Protein AF-A0A8D8KEP8-F1 (afdb_monomer_lite)

Foldseek 3Di:
DDDDDDDDDDDDDDDPPPPPDPDDAADAAEDDQVQQDDDPPCCVVDPDNSCVRVVVVVVCVVVVVDVDPSSHHHDDDDDPVVVVVPDPPVVVVQCVDVVSVVVVD

Radius of gyration: 23.7 Å; chains: 1; bounding box: 44×75×43 Å

Structure (mmCIF, N/CA/C/O backbone):
data_AF-A0A8D8KEP8-F1
#
_entry.id   AF-A0A8D8KEP8-F1
#
loop_
_atom_site.group_PDB
_atom_site.id
_atom_site.type_symbol
_atom_site.label_atom_id
_atom_site.label_alt_id
_atom_site.label_comp_id
_atom_site.label_asym_id
_atom_site.label_entity_id
_atom_site.label_seq_id
_atom_site.pdbx_PDB_ins_code
_atom_site.Cartn_x
_atom_site.Cartn_y
_atom_site.Cartn_z
_atom_site.occupancy
_atom_site.B_iso_or_equiv
_atom_site.auth_seq_id
_atom_site.auth_comp_id
_atom_site.auth_asym_id
_atom_site.auth_atom_id
_atom_site.pdbx_PDB_model_num
ATOM 1 N N . MET A 1 1 ? -17.851 60.354 0.909 1.00 37.41 1 MET A N 1
ATOM 2 C CA . MET A 1 1 ? -18.397 60.358 -0.464 1.00 37.41 1 MET A CA 1
ATOM 3 C C . MET A 1 1 ? -19.009 58.995 -0.743 1.00 37.41 1 MET A C 1
ATOM 5 O O . MET A 1 1 ? -18.335 57.987 -0.596 1.00 37.41 1 MET A O 1
ATOM 9 N N . CYS A 1 2 ? -20.311 58.991 -1.022 1.00 38.12 2 CYS A N 1
ATOM 10 C CA . CYS A 1 2 ? -21.107 57.853 -1.485 1.00 38.12 2 CYS A CA 1
ATOM 11 C C . CYS A 1 2 ? -20.633 57.485 -2.915 1.00 38.12 2 CYS A C 1
ATOM 13 O O . CYS A 1 2 ? -20.239 58.383 -3.649 1.00 38.12 2 CYS A O 1
ATOM 15 N N . LEU A 1 3 ? -20.570 56.219 -3.333 1.00 40.53 3 LEU A N 1
ATOM 16 C CA . LEU A 1 3 ? -21.714 55.574 -3.979 1.00 40.53 3 LEU A CA 1
ATOM 17 C C . LEU A 1 3 ? -21.622 54.041 -3.903 1.00 40.53 3 LEU A C 1
ATOM 19 O O . LEU A 1 3 ? -20.624 53.425 -4.268 1.00 40.53 3 LEU A O 1
ATOM 23 N N . LYS A 1 4 ? -22.740 53.442 -3.494 1.00 40.44 4 LYS A N 1
ATOM 24 C CA . LYS A 1 4 ? -23.129 52.060 -3.789 1.00 40.44 4 LYS A CA 1
ATOM 25 C C . LYS A 1 4 ? -23.312 51.880 -5.299 1.00 40.44 4 LYS A C 1
ATOM 27 O O . LYS A 1 4 ? -24.015 52.679 -5.906 1.00 40.44 4 LYS A O 1
ATOM 32 N N . LEU A 1 5 ? -22.872 50.742 -5.832 1.00 44.66 5 LEU A N 1
ATOM 33 C CA . LEU A 1 5 ? -23.632 50.013 -6.849 1.00 44.66 5 LEU A CA 1
ATOM 34 C C . LEU A 1 5 ? -23.676 48.525 -6.487 1.00 44.66 5 LEU A C 1
ATOM 36 O O . LEU A 1 5 ? -22.654 47.881 -6.277 1.00 44.66 5 LEU A O 1
ATOM 40 N N . ARG A 1 6 ? -24.906 48.017 -6.372 1.00 44.78 6 ARG A N 1
ATOM 41 C CA . ARG A 1 6 ? -25.254 46.593 -6.364 1.00 44.78 6 ARG A CA 1
ATOM 42 C C . ARG A 1 6 ? -25.475 46.149 -7.808 1.00 44.78 6 ARG A C 1
ATOM 44 O O . ARG A 1 6 ? -26.097 46.890 -8.559 1.00 44.78 6 ARG A O 1
ATOM 51 N N . CYS A 1 7 ? -25.115 44.910 -8.120 1.00 34.12 7 CYS A N 1
ATOM 52 C CA . CYS A 1 7 ? -25.880 44.038 -9.019 1.00 34.12 7 CYS A CA 1
ATOM 53 C C . CYS A 1 7 ? -25.533 42.595 -8.607 1.00 34.12 7 CYS A C 1
ATOM 55 O O . CYS A 1 7 ? -24.363 42.234 -8.606 1.00 34.12 7 CYS A O 1
ATOM 57 N N . CYS A 1 8 ? -26.397 41.942 -7.830 1.00 35.59 8 CYS A N 1
ATOM 58 C CA . CYS A 1 8 ? -27.438 40.993 -8.257 1.00 35.59 8 CYS A CA 1
ATOM 59 C C . CYS A 1 8 ? -26.889 39.600 -8.607 1.00 35.59 8 CYS A C 1
ATOM 61 O O . CYS A 1 8 ? -25.981 39.424 -9.405 1.00 35.59 8 CYS A O 1
ATOM 63 N N . THR A 1 9 ? -27.479 38.623 -7.929 1.00 48.56 9 THR A N 1
ATOM 64 C CA . THR A 1 9 ? -27.143 37.205 -7.818 1.00 48.56 9 THR A CA 1
ATOM 65 C C . THR A 1 9 ? -27.652 36.355 -8.978 1.00 48.56 9 THR A C 1
ATOM 67 O O . THR A 1 9 ? -28.800 36.494 -9.385 1.00 48.56 9 THR A O 1
ATOM 70 N N . SER A 1 10 ? -26.849 35.373 -9.375 1.00 40.47 10 SER A N 1
ATOM 71 C CA . SER A 1 10 ? -27.236 34.016 -9.804 1.00 40.47 10 SER A CA 1
ATOM 72 C C . SER A 1 10 ? -25.981 33.157 -9.552 1.00 40.47 10 SER A C 1
ATOM 74 O O . SER A 1 10 ? -24.884 33.586 -9.874 1.00 40.47 10 SER A O 1
ATOM 76 N N . GLY A 1 11 ? -25.968 32.061 -8.795 1.00 36.69 11 GLY A N 1
ATOM 77 C CA . GLY A 1 11 ? -26.972 31.020 -8.652 1.00 36.69 11 GLY A CA 1
ATOM 78 C C . GLY A 1 11 ? -26.602 29.876 -9.593 1.00 36.69 11 GLY A C 1
ATOM 79 O O . GLY A 1 11 ? -27.073 29.899 -10.719 1.00 36.69 11 GLY A O 1
ATOM 80 N N . THR A 1 12 ? -25.812 28.906 -9.091 1.00 36.62 12 THR A N 1
ATOM 81 C CA . THR A 1 12 ? -25.526 27.564 -9.669 1.00 36.62 12 THR A CA 1
ATOM 82 C C . THR A 1 12 ? -24.794 27.578 -11.025 1.00 36.62 12 THR A C 1
ATOM 84 O O . THR A 1 12 ? -25.013 28.457 -11.834 1.00 36.62 12 THR A O 1
ATOM 87 N N . SER A 1 13 ? -23.861 26.702 -11.373 1.00 33.97 13 SER A N 1
ATOM 88 C CA . SER A 1 13 ? -23.543 25.343 -10.954 1.00 33.97 13 SER A CA 1
ATOM 89 C C . SER A 1 13 ? -22.095 25.056 -11.357 1.00 33.97 13 SER A C 1
ATOM 91 O O . SER A 1 13 ? -21.558 25.646 -12.291 1.00 33.97 13 SER A O 1
ATOM 93 N N . SER A 1 14 ? -21.481 24.150 -10.611 1.00 42.94 14 SER A N 1
ATOM 94 C CA . SER A 1 14 ? -20.264 23.422 -10.937 1.00 42.94 14 SER A CA 1
ATOM 95 C C . SER A 1 14 ? -20.230 23.021 -12.413 1.00 42.94 14 SER A C 1
ATOM 97 O O . SER A 1 14 ? -21.083 22.257 -12.843 1.00 42.94 14 SER A O 1
ATOM 99 N N . ASP A 1 15 ? -19.214 23.472 -13.137 1.00 30.30 15 ASP A N 1
ATOM 100 C CA . ASP A 1 15 ? -18.691 22.757 -14.296 1.00 30.30 15 ASP A CA 1
ATOM 101 C C . ASP A 1 15 ? -17.170 22.807 -14.193 1.00 30.30 15 ASP A C 1
ATOM 103 O O . ASP A 1 15 ? -16.484 23.688 -14.714 1.00 30.30 15 ASP A O 1
ATOM 107 N N . SER A 1 16 ? -16.638 21.862 -13.418 1.00 38.59 16 SER A N 1
ATOM 108 C CA . SER A 1 16 ? -15.258 21.429 -13.574 1.00 38.59 16 SER A CA 1
ATOM 109 C C . SER A 1 16 ? -15.174 20.784 -14.950 1.00 38.59 16 SER A C 1
ATOM 111 O O . SER A 1 16 ? -15.556 19.632 -15.128 1.00 38.59 16 SER A O 1
ATOM 113 N N . GLN A 1 17 ? -14.755 21.572 -15.935 1.00 34.91 17 GLN A N 1
ATOM 114 C CA . GLN A 1 17 ? -14.437 21.086 -17.267 1.00 34.91 17 GLN A CA 1
ATOM 115 C C . GLN A 1 17 ? -13.255 20.118 -17.137 1.00 34.91 17 GLN A C 1
ATOM 117 O O . GLN A 1 17 ? -12.104 20.534 -17.021 1.00 34.91 17 GLN A O 1
ATOM 122 N N . ASP A 1 18 ? -13.561 18.821 -17.088 1.00 39.69 18 ASP A N 1
ATOM 123 C CA . ASP A 1 18 ? -12.589 17.750 -17.271 1.00 39.69 18 ASP A CA 1
ATOM 124 C C . ASP A 1 18 ? -12.063 17.842 -18.708 1.00 39.69 18 ASP A C 1
ATOM 126 O O . ASP A 1 18 ? -12.689 17.393 -19.670 1.00 39.69 18 ASP A O 1
ATOM 130 N N . GLU A 1 19 ? -10.902 18.474 -18.851 1.00 48.44 19 GLU A N 1
ATOM 131 C CA . GLU A 1 19 ? -10.112 18.502 -20.073 1.00 48.44 19 GLU A CA 1
ATOM 132 C C . GLU A 1 19 ? -9.683 17.067 -20.416 1.00 48.44 19 GLU A C 1
ATOM 134 O O . GLU A 1 19 ? -8.691 16.534 -19.916 1.00 48.44 19 GLU A O 1
ATOM 139 N N . GLN A 1 20 ? -10.468 16.400 -21.262 1.00 50.41 20 GLN A N 1
ATOM 140 C CA . GLN A 1 20 ? -10.132 15.098 -21.830 1.00 50.41 20 GLN A CA 1
ATOM 141 C C . GLN A 1 20 ? -9.051 15.263 -22.899 1.00 50.41 20 GLN A C 1
ATOM 143 O O . GLN A 1 20 ? -9.289 15.176 -24.102 1.00 50.41 20 GLN A O 1
ATOM 148 N N . ALA A 1 21 ? -7.820 15.470 -22.433 1.00 50.69 21 ALA A N 1
ATOM 149 C CA . ALA A 1 21 ? -6.632 15.166 -23.208 1.00 50.69 21 ALA A CA 1
ATOM 150 C C . ALA A 1 21 ? -6.688 13.677 -23.587 1.00 50.69 21 ALA A C 1
ATOM 152 O O . ALA A 1 21 ? -6.871 12.819 -22.720 1.00 50.69 21 ALA A O 1
ATOM 153 N N . ALA A 1 22 ? -6.563 13.361 -24.877 1.00 57.06 22 ALA A N 1
ATOM 154 C CA . ALA A 1 22 ? -6.545 11.991 -25.379 1.00 57.06 22 ALA A CA 1
ATOM 155 C C . ALA A 1 22 ? -5.357 11.231 -24.762 1.00 57.06 22 ALA A C 1
ATOM 157 O O . ALA A 1 22 ? -4.223 11.287 -25.240 1.00 57.06 22 ALA A O 1
ATOM 158 N N . THR A 1 23 ? -5.614 10.567 -23.638 1.00 69.56 23 THR A N 1
ATOM 159 C CA . THR A 1 23 ? -4.609 9.823 -22.889 1.00 69.56 23 THR A CA 1
ATOM 160 C C . THR A 1 23 ? -4.403 8.476 -23.561 1.00 69.56 23 THR A C 1
ATOM 162 O O . THR A 1 23 ? -5.355 7.782 -23.920 1.00 69.56 23 THR A O 1
ATOM 165 N N . LYS A 1 24 ? -3.136 8.099 -23.763 1.00 78.25 24 LYS A N 1
ATOM 166 C CA . LYS A 1 24 ? -2.791 6.746 -24.205 1.00 78.25 24 LYS A CA 1
ATOM 167 C C . LYS A 1 24 ? -3.453 5.730 -23.262 1.00 78.25 24 LYS A C 1
ATOM 169 O O . LYS A 1 24 ? -3.492 5.984 -22.053 1.00 78.25 24 LYS A O 1
ATOM 174 N N . PRO A 1 25 ? -3.961 4.598 -23.781 1.00 85.50 25 PRO A N 1
ATOM 175 C CA . PRO A 1 25 ? -4.570 3.586 -22.935 1.00 85.50 25 PRO A CA 1
ATOM 176 C C . PRO A 1 25 ? -3.535 3.087 -21.926 1.00 85.50 25 PRO A C 1
ATOM 178 O O . PRO A 1 25 ? -2.439 2.666 -22.298 1.00 85.50 25 PRO A O 1
ATOM 181 N N . LYS A 1 26 ? -3.886 3.170 -20.643 1.00 90.00 26 LYS A N 1
ATOM 182 C CA . LYS A 1 26 ? -3.058 2.647 -19.557 1.00 90.00 26 LYS A CA 1
ATOM 183 C C . LYS A 1 26 ? -3.123 1.124 -19.543 1.00 90.00 26 LYS A C 1
ATOM 185 O O . LYS A 1 26 ? -4.125 0.525 -19.934 1.00 90.00 26 LYS A O 1
ATOM 190 N N . LEU A 1 27 ? -2.053 0.498 -19.073 1.00 91.94 27 LEU A N 1
ATOM 191 C CA . LEU A 1 27 ? -2.012 -0.939 -18.850 1.00 91.94 27 LEU A CA 1
ATOM 192 C C . LEU A 1 27 ? -2.944 -1.306 -17.690 1.00 91.94 27 LEU A C 1
ATOM 194 O O . LEU A 1 27 ? -3.037 -0.535 -16.732 1.00 91.94 27 LEU A O 1
ATOM 198 N N . PRO A 1 28 ? -3.564 -2.500 -17.704 1.00 92.94 28 PRO A N 1
ATOM 199 C CA . PRO A 1 28 ? -4.432 -2.987 -16.630 1.00 92.94 28 PRO A CA 1
ATOM 200 C C . PRO A 1 28 ? -3.615 -3.427 -15.399 1.00 92.94 28 PRO A C 1
ATOM 202 O O . PRO A 1 28 ? -3.732 -4.543 -14.902 1.00 92.94 28 PRO A O 1
ATOM 205 N N . ILE A 1 29 ? -2.733 -2.552 -14.922 1.00 92.75 29 ILE A N 1
ATOM 206 C CA . ILE A 1 29 ? -1.843 -2.755 -13.787 1.00 92.75 29 ILE A CA 1
ATOM 207 C C . ILE A 1 29 ? -2.126 -1.636 -12.794 1.00 92.75 29 ILE A C 1
ATOM 209 O O . ILE A 1 29 ? -2.061 -0.452 -13.130 1.00 92.75 29 ILE A O 1
ATOM 213 N N . VAL A 1 30 ? -2.423 -2.018 -11.556 1.00 93.25 30 VAL A N 1
ATOM 214 C CA . VAL A 1 30 ? -2.655 -1.091 -10.449 1.00 93.25 30 VAL A CA 1
ATOM 215 C C . VAL A 1 30 ? -1.427 -1.112 -9.554 1.00 93.25 30 VAL A C 1
ATOM 217 O O . VAL A 1 30 ? -1.069 -2.158 -9.013 1.00 93.25 30 VAL A O 1
ATOM 220 N N . TYR A 1 31 ? -0.760 0.029 -9.400 1.00 93.00 31 TYR A N 1
ATOM 221 C CA . TYR A 1 31 ? 0.451 0.093 -8.591 1.00 93.00 31 TYR A CA 1
ATOM 222 C C . TYR A 1 31 ? 0.654 1.454 -7.930 1.00 93.00 31 TYR A C 1
ATOM 224 O O . TYR A 1 31 ? 0.395 2.512 -8.506 1.00 93.00 31 TYR A O 1
ATOM 2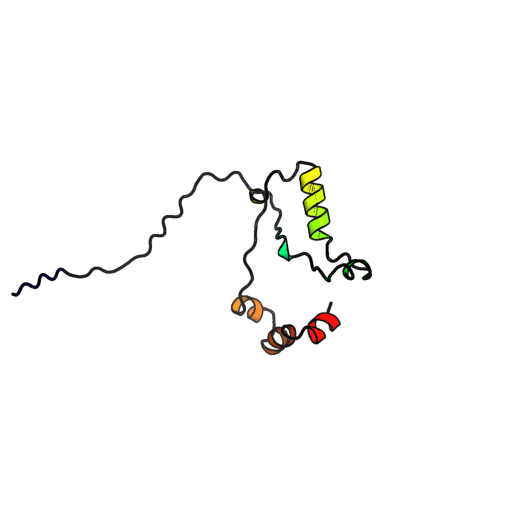32 N N . ARG A 1 32 ? 1.181 1.400 -6.706 1.00 91.38 32 ARG A N 1
ATOM 233 C CA . ARG A 1 32 ? 1.653 2.537 -5.923 1.00 91.38 32 ARG A CA 1
ATOM 234 C C . ARG A 1 32 ? 2.943 2.168 -5.210 1.00 91.38 32 ARG A C 1
ATOM 236 O O . ARG A 1 32 ? 3.115 1.037 -4.761 1.00 91.38 32 ARG A O 1
ATOM 243 N N . ARG A 1 33 ? 3.856 3.134 -5.091 1.00 89.00 33 ARG A N 1
ATOM 244 C CA . ARG A 1 33 ? 5.161 2.920 -4.439 1.00 89.00 33 ARG A CA 1
ATOM 245 C C . ARG A 1 33 ? 5.006 2.704 -2.934 1.00 89.00 33 ARG A C 1
ATOM 247 O O . ARG A 1 33 ? 5.844 2.051 -2.324 1.00 89.00 33 ARG A O 1
ATOM 254 N N . GLU A 1 34 ? 3.922 3.223 -2.369 1.00 88.94 34 GLU A N 1
ATOM 255 C CA . GLU A 1 34 ? 3.583 3.182 -0.949 1.00 88.94 34 GLU A CA 1
ATOM 256 C C . GLU A 1 34 ? 3.148 1.786 -0.474 1.00 88.94 34 GLU A C 1
ATOM 258 O O . GLU A 1 34 ? 3.080 1.547 0.725 1.00 88.94 34 GLU A O 1
ATOM 263 N N . TYR A 1 35 ? 2.898 0.843 -1.389 1.00 87.88 35 TYR A N 1
ATOM 264 C CA . TYR A 1 35 ? 2.552 -0.540 -1.039 1.00 87.88 35 TYR A CA 1
ATOM 265 C C . TYR A 1 35 ? 3.714 -1.330 -0.436 1.00 87.88 35 TYR A C 1
ATOM 267 O O . TYR A 1 35 ? 3.492 -2.330 0.241 1.00 87.88 35 TYR A O 1
ATOM 275 N N . GLY A 1 36 ? 4.955 -0.908 -0.690 1.00 84.94 36 GLY A N 1
ATOM 276 C CA . GLY A 1 36 ? 6.125 -1.543 -0.096 1.00 84.94 36 GLY A CA 1
ATOM 277 C C . GLY A 1 36 ? 6.317 -1.101 1.352 1.00 84.94 36 GLY A C 1
ATOM 278 O O . GLY A 1 36 ? 6.538 0.082 1.613 1.00 84.94 36 GLY A O 1
ATOM 279 N N . VAL A 1 37 ? 6.327 -2.049 2.289 1.00 79.38 37 VAL A N 1
ATOM 280 C CA . VAL A 1 37 ? 6.655 -1.752 3.690 1.00 79.38 37 VAL A CA 1
ATOM 281 C C . VAL A 1 37 ? 8.174 -1.675 3.841 1.00 79.38 37 VAL A C 1
ATOM 283 O O . VAL A 1 37 ? 8.911 -2.592 3.471 1.00 79.38 37 VAL A O 1
ATOM 286 N N . ARG A 1 38 ? 8.668 -0.560 4.389 1.00 76.50 38 ARG A N 1
ATOM 287 C CA . ARG A 1 38 ? 10.094 -0.341 4.661 1.00 76.50 38 ARG A CA 1
ATOM 288 C C . ARG A 1 38 ? 10.310 -0.309 6.168 1.00 76.50 38 ARG A C 1
ATOM 290 O O . ARG A 1 38 ? 9.796 0.580 6.833 1.00 76.50 38 ARG A O 1
ATOM 297 N N . PHE A 1 39 ? 11.107 -1.237 6.691 1.00 75.56 39 PHE A N 1
ATOM 298 C CA . PHE A 1 39 ? 11.455 -1.298 8.112 1.00 75.56 39 PHE A CA 1
ATOM 299 C C . PHE A 1 39 ? 12.973 -1.236 8.289 1.00 75.56 39 PHE A C 1
ATOM 301 O O . PHE A 1 39 ? 13.599 -2.182 8.756 1.00 75.56 39 PHE A O 1
ATOM 308 N N . CYS A 1 40 ? 13.592 -0.154 7.807 1.00 73.06 40 CYS A N 1
ATOM 309 C CA . CYS A 1 40 ? 15.041 0.083 7.912 1.00 73.06 40 CYS A CA 1
ATOM 310 C C . CYS A 1 40 ? 15.940 -1.119 7.527 1.00 73.06 40 CYS A C 1
ATOM 312 O O . CYS A 1 40 ? 17.064 -1.222 8.002 1.00 73.06 40 CYS A O 1
ATOM 314 N N . GLY A 1 41 ? 15.467 -2.031 6.668 1.00 70.00 41 GLY A N 1
ATOM 315 C CA . GLY A 1 41 ? 16.204 -3.225 6.244 1.00 70.00 41 GLY A CA 1
ATOM 316 C C . GLY A 1 41 ? 15.815 -4.526 6.957 1.00 70.00 41 GLY A C 1
ATOM 317 O O . GLY A 1 41 ? 16.065 -5.588 6.389 1.00 70.00 41 GLY A O 1
ATOM 318 N N . LEU A 1 42 ? 15.137 -4.488 8.113 1.00 71.25 42 LEU A N 1
ATOM 319 C CA . LEU A 1 42 ? 14.699 -5.709 8.811 1.00 71.25 42 LEU A CA 1
ATOM 320 C C . LEU A 1 42 ? 13.575 -6.435 8.067 1.00 71.25 42 LEU A C 1
ATOM 322 O O . LEU A 1 42 ? 13.357 -7.616 8.311 1.00 71.25 42 LEU A O 1
ATOM 326 N N . GLN A 1 43 ? 12.906 -5.788 7.107 1.00 73.12 43 GLN A N 1
ATOM 327 C CA . GLN A 1 43 ? 11.922 -6.476 6.269 1.00 73.12 43 GLN A CA 1
ATOM 328 C C . GLN A 1 43 ? 12.523 -7.650 5.472 1.00 73.12 43 GLN A C 1
ATOM 330 O O . GLN A 1 43 ? 11.784 -8.505 5.007 1.00 73.12 43 GLN A O 1
ATOM 335 N N . ARG A 1 44 ? 13.857 -7.707 5.323 1.00 70.00 44 ARG A N 1
ATOM 336 C CA . ARG A 1 44 ? 14.573 -8.816 4.667 1.00 70.00 44 ARG A CA 1
ATOM 337 C C . ARG A 1 44 ? 14.769 -10.041 5.567 1.00 70.00 44 ARG A C 1
ATOM 339 O O . ARG A 1 44 ? 15.187 -11.076 5.064 1.00 70.00 44 ARG A O 1
ATOM 346 N N . LEU A 1 45 ? 14.529 -9.907 6.873 1.00 76.44 45 LEU A N 1
ATOM 347 C CA . LEU A 1 45 ? 14.638 -11.001 7.841 1.00 76.44 45 LEU A CA 1
ATOM 348 C C . LEU A 1 45 ? 13.354 -11.838 7.897 1.00 76.44 45 LEU A C 1
ATOM 350 O O . LEU A 1 45 ? 13.390 -13.007 8.268 1.00 76.44 45 LEU A O 1
ATOM 354 N N . HIS A 1 46 ? 12.220 -11.243 7.528 1.00 71.62 46 HIS A N 1
ATOM 355 C CA . HIS A 1 46 ? 10.941 -11.932 7.509 1.00 71.62 46 HIS A CA 1
ATOM 356 C C . HIS A 1 46 ? 10.836 -12.840 6.263 1.00 71.62 46 HIS A C 1
ATOM 358 O O . HIS A 1 46 ? 11.260 -12.424 5.182 1.00 71.62 46 HIS A O 1
ATOM 364 N N . PRO A 1 47 ? 10.257 -14.056 6.360 1.00 77.00 47 PRO A N 1
ATOM 365 C CA . PRO A 1 47 ? 10.096 -14.967 5.217 1.00 77.00 47 PRO A CA 1
ATOM 366 C C . PRO A 1 47 ? 9.201 -14.409 4.096 1.00 77.00 47 PRO A C 1
ATOM 368 O O . PRO A 1 47 ? 9.216 -14.924 2.979 1.00 77.00 47 PRO A O 1
ATOM 371 N N . PHE A 1 48 ? 8.428 -13.354 4.373 1.00 76.44 48 PHE A N 1
ATOM 372 C CA . PHE A 1 48 ? 7.648 -12.624 3.375 1.00 76.44 48 PHE A CA 1
ATOM 373 C C . PHE A 1 48 ? 8.403 -11.390 2.861 1.00 76.44 48 PHE A C 1
ATOM 375 O O . PHE A 1 48 ? 8.757 -10.503 3.640 1.00 76.44 48 PHE A O 1
ATOM 382 N N . ASP A 1 49 ? 8.575 -11.294 1.538 1.00 78.88 49 ASP A N 1
ATOM 383 C CA . ASP A 1 49 ? 9.163 -10.120 0.884 1.00 78.88 49 ASP A CA 1
ATOM 384 C C . ASP A 1 49 ? 8.177 -8.941 0.885 1.00 78.88 49 ASP A C 1
ATOM 386 O O . ASP A 1 49 ? 7.347 -8.778 -0.015 1.00 78.88 49 ASP A O 1
ATOM 390 N N . ALA A 1 50 ? 8.312 -8.070 1.883 1.00 78.50 50 ALA A N 1
ATOM 391 C CA . ALA A 1 50 ? 7.512 -6.855 1.999 1.00 78.50 50 ALA A CA 1
ATOM 392 C C . ALA A 1 50 ? 7.765 -5.827 0.872 1.00 78.50 50 ALA A C 1
ATOM 394 O O . ALA A 1 50 ? 6.994 -4.880 0.711 1.00 78.50 50 ALA A O 1
ATOM 395 N N . ALA A 1 51 ? 8.829 -6.003 0.078 1.00 83.25 51 ALA A N 1
ATOM 396 C CA . ALA A 1 51 ? 9.169 -5.176 -1.079 1.00 83.25 51 ALA A CA 1
ATOM 397 C C . ALA A 1 51 ? 8.844 -5.853 -2.427 1.00 83.25 51 ALA A C 1
ATOM 399 O O . ALA A 1 51 ? 9.187 -5.310 -3.484 1.00 83.25 51 ALA A O 1
ATOM 400 N N . LYS A 1 52 ? 8.130 -6.989 -2.421 1.00 87.94 52 LYS A N 1
ATOM 401 C CA . LYS A 1 52 ? 7.819 -7.784 -3.621 1.00 87.94 52 LYS A CA 1
ATOM 402 C C . LYS A 1 52 ? 7.188 -6.961 -4.740 1.00 87.94 52 LYS A C 1
ATOM 404 O O . LYS A 1 52 ? 7.628 -7.041 -5.885 1.00 87.94 52 LYS A O 1
ATOM 409 N N . GLY A 1 53 ? 6.186 -6.140 -4.416 1.00 89.25 53 GLY A N 1
ATOM 410 C CA . GLY A 1 53 ? 5.498 -5.301 -5.404 1.00 89.25 53 GLY A CA 1
ATOM 411 C C . GLY A 1 53 ? 6.443 -4.326 -6.110 1.00 89.25 53 GLY A C 1
ATOM 412 O O . GLY A 1 53 ? 6.406 -4.204 -7.333 1.00 89.25 53 GLY A O 1
ATOM 413 N N . GLY A 1 54 ? 7.356 -3.700 -5.361 1.00 90.31 54 GLY A N 1
ATOM 414 C CA . GLY A 1 54 ? 8.372 -2.811 -5.925 1.00 90.31 54 GLY A CA 1
ATOM 415 C C . GLY A 1 54 ? 9.394 -3.545 -6.790 1.00 90.31 54 GLY A C 1
ATOM 416 O O . GLY A 1 54 ? 9.785 -3.038 -7.842 1.00 90.31 54 GLY A O 1
ATOM 417 N N . ASN A 1 55 ? 9.780 -4.761 -6.393 1.00 90.50 55 ASN A N 1
ATOM 418 C CA . ASN A 1 55 ? 10.663 -5.616 -7.184 1.00 90.50 55 ASN A CA 1
ATOM 419 C C . ASN A 1 55 ? 10.022 -6.008 -8.522 1.00 90.50 55 ASN A C 1
ATOM 421 O O . ASN A 1 55 ? 10.662 -5.862 -9.562 1.00 90.50 55 ASN A O 1
ATOM 425 N N . ILE A 1 56 ? 8.754 -6.432 -8.510 1.00 92.06 56 ILE A N 1
ATOM 426 C CA . ILE A 1 56 ? 7.995 -6.763 -9.725 1.00 92.06 56 ILE A CA 1
ATOM 427 C C . ILE A 1 56 ? 7.880 -5.532 -10.623 1.00 92.06 56 ILE A C 1
ATOM 429 O O . ILE A 1 56 ? 8.244 -5.599 -11.792 1.00 92.06 56 ILE A O 1
ATOM 433 N N . PHE A 1 57 ? 7.460 -4.386 -10.083 1.00 92.88 57 PHE A N 1
ATOM 434 C CA . PHE A 1 57 ? 7.331 -3.154 -10.862 1.00 92.88 57 PHE A CA 1
ATOM 435 C C . PHE A 1 57 ? 8.659 -2.733 -11.515 1.00 92.88 57 PHE A C 1
ATOM 437 O O . PHE A 1 57 ? 8.691 -2.352 -12.684 1.00 92.88 57 PHE A O 1
ATOM 444 N N . ARG A 1 58 ? 9.781 -2.871 -10.796 1.00 92.38 58 ARG A N 1
ATOM 445 C CA . ARG A 1 58 ? 11.125 -2.621 -11.339 1.00 92.38 58 ARG A CA 1
ATOM 446 C C . ARG A 1 58 ? 11.479 -3.583 -12.477 1.00 92.38 58 ARG A C 1
ATOM 448 O O . ARG A 1 58 ? 12.056 -3.144 -13.468 1.00 92.38 58 ARG A O 1
ATOM 455 N N . LEU A 1 59 ? 11.149 -4.869 -12.346 1.00 94.56 59 LEU A N 1
ATOM 456 C CA . LEU A 1 59 ? 11.379 -5.865 -13.398 1.00 94.56 59 LEU A CA 1
ATOM 457 C C . LEU A 1 59 ? 10.530 -5.584 -14.642 1.00 94.56 59 LEU A C 1
ATOM 459 O O . LEU A 1 59 ? 11.046 -5.672 -15.750 1.00 94.56 59 LEU A O 1
ATOM 463 N N . LEU A 1 60 ? 9.269 -5.176 -14.471 1.00 94.06 60 LEU A N 1
ATOM 464 C CA . LEU A 1 60 ? 8.387 -4.808 -15.584 1.00 94.06 60 LEU A CA 1
ATOM 465 C C . LEU A 1 60 ? 8.904 -3.586 -16.356 1.00 94.06 60 LEU A C 1
ATOM 467 O O . LEU A 1 60 ? 8.831 -3.559 -17.583 1.00 94.06 60 LEU A O 1
ATOM 471 N N . LYS A 1 61 ? 9.489 -2.607 -15.654 1.00 93.12 61 LYS A N 1
ATOM 472 C CA . LYS A 1 61 ? 10.190 -1.482 -16.289 1.00 93.12 61 LYS A CA 1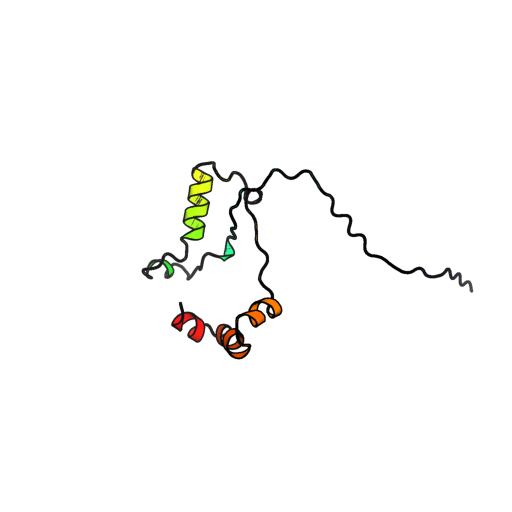
ATOM 473 C C . LYS A 1 61 ? 11.448 -1.917 -17.032 1.00 93.12 61 LYS A C 1
ATOM 475 O O . LYS A 1 61 ? 11.661 -1.506 -18.165 1.00 93.12 61 LYS A O 1
ATOM 480 N N . ALA A 1 62 ? 12.269 -2.768 -16.416 1.00 94.38 62 ALA A N 1
ATOM 481 C CA . ALA A 1 62 ? 13.477 -3.295 -17.054 1.00 94.38 62 ALA A CA 1
ATOM 482 C C . ALA A 1 62 ? 13.155 -4.135 -18.305 1.00 94.38 62 ALA A C 1
ATOM 484 O O . ALA A 1 62 ? 13.903 -4.117 -19.277 1.00 94.38 62 ALA A O 1
ATOM 485 N N . GLY A 1 63 ? 12.017 -4.832 -18.297 1.00 93.56 63 GLY A N 1
ATOM 486 C CA . GLY A 1 63 ? 11.474 -5.559 -19.442 1.00 93.56 63 GLY A CA 1
ATOM 487 C C . GLY A 1 63 ? 10.781 -4.683 -20.489 1.00 93.56 63 GLY A C 1
ATOM 488 O O . GLY A 1 63 ? 10.194 -5.237 -21.410 1.00 93.56 63 GLY A O 1
ATOM 489 N N . HIS A 1 64 ? 10.827 -3.350 -20.361 1.00 90.44 64 HIS A N 1
ATOM 490 C CA . HIS A 1 64 ? 10.187 -2.384 -21.265 1.00 90.44 64 HIS A CA 1
ATOM 491 C C . HIS A 1 64 ? 8.666 -2.559 -21.420 1.00 90.44 64 HIS A C 1
ATOM 493 O O . HIS A 1 64 ? 8.095 -2.074 -22.392 1.00 90.44 64 HIS A O 1
ATOM 499 N N . LEU A 1 65 ? 7.996 -3.222 -20.468 1.00 89.31 65 LEU A N 1
ATOM 500 C CA . LEU A 1 65 ? 6.533 -3.319 -20.466 1.00 89.31 65 LEU A CA 1
ATOM 501 C C . LEU A 1 65 ? 5.893 -2.037 -19.924 1.00 89.31 65 LEU A C 1
ATOM 503 O O . LEU A 1 65 ? 4.810 -1.664 -20.349 1.00 89.31 65 LEU A O 1
ATOM 507 N N . ILE A 1 66 ? 6.564 -1.372 -18.981 1.00 91.69 66 ILE A N 1
ATOM 508 C CA . ILE A 1 66 ? 6.145 -0.095 -18.393 1.00 91.69 66 ILE A CA 1
ATOM 509 C C . ILE A 1 66 ? 7.219 0.939 -18.734 1.00 91.69 66 ILE A C 1
ATOM 511 O O . ILE A 1 66 ? 8.368 0.780 -18.317 1.00 91.69 66 ILE A O 1
ATOM 515 N N . HIS A 1 67 ? 6.860 2.000 -19.456 1.00 87.69 67 HIS A N 1
ATOM 516 C CA . HIS A 1 67 ? 7.790 3.063 -19.842 1.00 87.69 67 HIS A CA 1
ATOM 517 C C . HIS A 1 67 ? 7.767 4.218 -18.834 1.00 87.69 67 HIS A C 1
ATOM 519 O O . HIS A 1 67 ? 8.821 4.699 -18.417 1.00 87.69 67 HIS A O 1
ATOM 525 N N . SER A 1 68 ? 6.574 4.623 -18.396 1.00 87.31 68 SER A N 1
ATOM 526 C CA . SER A 1 68 ? 6.347 5.659 -17.383 1.00 87.31 68 SER A CA 1
ATOM 527 C C . SER A 1 68 ? 5.491 5.134 -16.229 1.00 87.31 68 SER A C 1
ATOM 529 O O . SER A 1 68 ? 4.747 4.167 -16.359 1.00 87.31 68 SER A O 1
ATOM 531 N N . ASP A 1 69 ? 5.549 5.813 -15.083 1.00 85.81 69 ASP A N 1
ATOM 532 C CA . ASP A 1 69 ? 4.584 5.600 -13.998 1.00 85.81 69 ASP A CA 1
ATOM 533 C C . ASP A 1 69 ? 3.144 5.966 -14.407 1.00 85.81 69 ASP A C 1
ATOM 535 O O . ASP A 1 69 ? 2.200 5.574 -13.722 1.00 85.81 69 ASP A O 1
ATOM 539 N N . ASP A 1 70 ? 2.971 6.717 -15.496 1.00 87.62 70 ASP A N 1
ATOM 540 C CA . ASP A 1 70 ? 1.657 7.104 -16.015 1.00 87.62 70 ASP A CA 1
ATOM 541 C C . ASP A 1 70 ? 0.966 5.979 -16.789 1.00 87.62 70 ASP A C 1
ATOM 543 O O . ASP A 1 70 ? -0.258 6.014 -16.939 1.00 87.62 70 ASP A O 1
ATOM 547 N N . ASP A 1 71 ? 1.726 4.961 -17.208 1.00 89.69 71 ASP A N 1
ATOM 548 C CA . ASP A 1 71 ? 1.213 3.782 -17.912 1.00 89.69 71 ASP A CA 1
ATOM 549 C C . ASP A 1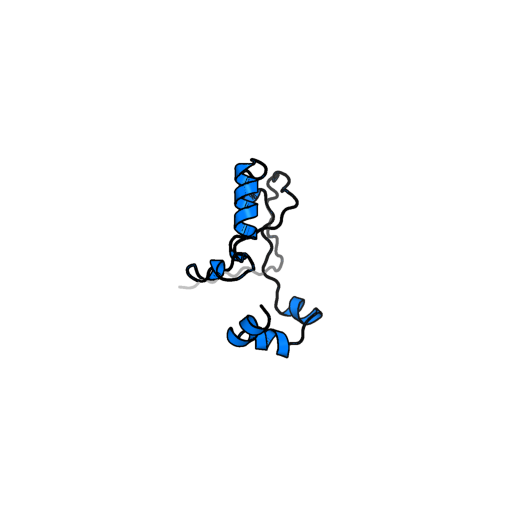 71 ? 0.415 2.860 -16.981 1.00 89.69 71 ASP A C 1
ATOM 551 O O . ASP A 1 71 ? -0.275 1.958 -17.450 1.00 89.69 71 ASP A O 1
ATOM 555 N N . VAL A 1 72 ? 0.498 3.071 -15.662 1.00 92.25 72 VAL A N 1
ATOM 556 C CA . VAL A 1 72 ? -0.217 2.285 -14.652 1.00 92.25 72 VAL A CA 1
ATOM 557 C C . VAL A 1 72 ? -1.304 3.098 -13.956 1.00 92.25 72 VAL A C 1
ATOM 559 O O . VAL A 1 72 ? -1.262 4.329 -13.847 1.0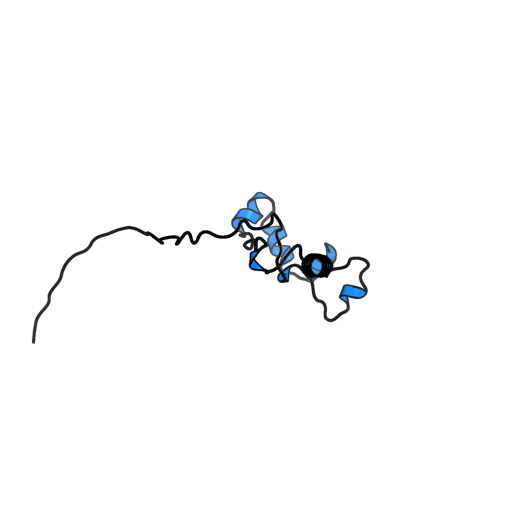0 92.25 72 VAL A O 1
ATOM 562 N N . HIS A 1 73 ? -2.305 2.394 -13.440 1.00 93.62 73 HIS A N 1
ATOM 563 C CA . HIS A 1 73 ? -3.358 3.002 -12.643 1.00 93.62 73 HIS A CA 1
ATOM 564 C C . HIS A 1 73 ? -2.874 3.220 -11.208 1.00 93.62 73 HIS A C 1
ATOM 566 O O . HIS A 1 73 ? -2.498 2.280 -1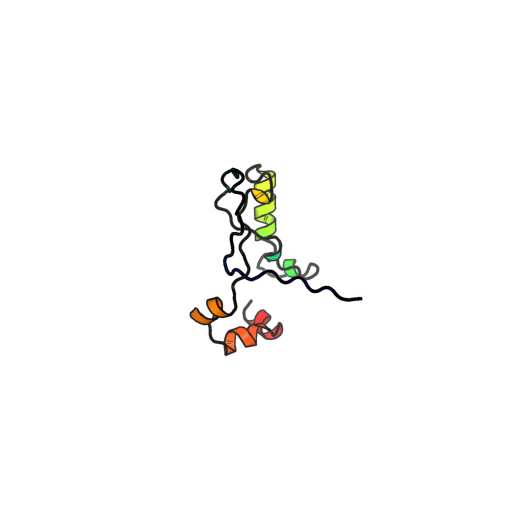0.505 1.00 93.62 73 HIS A O 1
ATOM 572 N N . ARG A 1 74 ? -2.928 4.476 -10.750 1.00 91.75 74 ARG A N 1
ATOM 573 C CA . ARG A 1 74 ? -2.704 4.844 -9.348 1.00 91.75 74 ARG A CA 1
ATOM 574 C C . ARG A 1 74 ? -4.056 4.882 -8.629 1.00 91.75 74 ARG A C 1
ATOM 576 O O . ARG A 1 74 ? -4.824 5.816 -8.859 1.00 91.75 74 ARG A O 1
ATOM 583 N N . PRO A 1 75 ? -4.371 3.903 -7.768 1.00 91.81 75 PRO A N 1
ATOM 584 C CA . PRO A 1 75 ? -5.663 3.851 -7.089 1.00 91.81 75 PRO A CA 1
ATOM 585 C C . PRO A 1 75 ? -5.768 4.961 -6.042 1.00 91.81 75 PRO A C 1
ATOM 587 O O . PRO A 1 75 ? -4.751 5.478 -5.586 1.00 91.81 75 PRO A O 1
ATOM 590 N N . LYS A 1 76 ? -6.975 5.360 -5.649 1.00 92.38 76 LYS A N 1
ATOM 591 C CA . LYS A 1 76 ? -7.169 6.268 -4.507 1.00 92.38 76 LYS A CA 1
ATOM 592 C C . LYS A 1 76 ? -7.221 5.453 -3.212 1.00 92.38 76 LYS A C 1
ATOM 594 O O . LYS A 1 76 ? -7.499 4.257 -3.252 1.00 92.38 76 LYS A O 1
ATOM 599 N N . GLU A 1 77 ? -6.891 6.083 -2.090 1.00 91.19 77 GLU A N 1
ATOM 600 C CA . GLU A 1 77 ? -7.082 5.453 -0.782 1.00 91.19 77 GLU A CA 1
ATOM 601 C C . GLU A 1 77 ? -8.581 5.265 -0.525 1.00 91.19 77 GLU A C 1
ATOM 603 O O . GLU A 1 77 ? -9.378 6.146 -0.851 1.00 91.19 7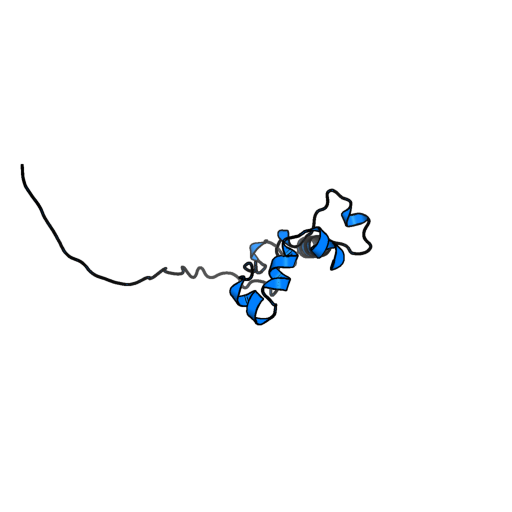7 GLU A O 1
ATOM 608 N N . ILE A 1 78 ? -8.950 4.102 0.014 1.00 93.88 78 ILE A N 1
ATOM 609 C CA . ILE A 1 78 ? -10.339 3.773 0.333 1.00 93.88 78 ILE A CA 1
ATOM 610 C C . ILE A 1 78 ? -10.827 4.623 1.507 1.00 93.88 78 ILE A C 1
ATOM 612 O O . ILE A 1 78 ? -10.102 4.850 2.479 1.00 93.88 78 ILE A O 1
ATOM 616 N N . THR A 1 79 ? -12.066 5.097 1.436 1.00 94.44 79 THR A N 1
ATOM 617 C CA . THR A 1 79 ? -12.646 5.885 2.520 1.00 94.44 79 THR A CA 1
ATOM 618 C C . THR A 1 79 ? -13.045 4.998 3.698 1.00 94.44 79 THR A C 1
ATOM 620 O O . THR A 1 79 ? -13.330 3.808 3.566 1.00 94.44 79 THR A O 1
ATOM 623 N N . THR A 1 80 ? -13.120 5.586 4.895 1.00 92.69 80 THR A N 1
ATOM 624 C CA . THR A 1 80 ? -13.618 4.857 6.073 1.00 92.69 80 THR A CA 1
ATOM 625 C C . THR A 1 80 ? -15.078 4.433 5.907 1.00 92.69 80 THR A C 1
ATOM 627 O O . THR A 1 80 ? -15.456 3.405 6.453 1.00 92.69 80 THR A O 1
ATOM 630 N N . ALA A 1 81 ? -15.891 5.196 5.167 1.00 94.56 81 ALA A N 1
ATOM 631 C CA . ALA A 1 81 ? -17.282 4.840 4.897 1.00 94.56 81 ALA A CA 1
ATOM 632 C C . ALA A 1 81 ? -17.372 3.536 4.091 1.00 94.56 81 ALA A C 1
ATOM 634 O O . ALA A 1 81 ? -18.022 2.604 4.543 1.00 94.56 81 ALA A O 1
ATOM 635 N N . GLU A 1 82 ? -16.625 3.433 2.989 1.00 95.19 82 GLU A N 1
ATOM 636 C CA . GLU A 1 82 ? -16.550 2.210 2.172 1.00 95.19 82 GLU A CA 1
ATOM 637 C C . GLU A 1 82 ? -15.969 1.028 2.964 1.00 95.19 82 GLU A C 1
ATOM 639 O O . GLU A 1 82 ? -16.418 -0.108 2.843 1.00 95.19 82 GLU A O 1
ATOM 644 N N . LEU A 1 83 ? -14.982 1.277 3.831 1.00 94.69 83 LEU A N 1
ATOM 645 C CA . LEU A 1 83 ? -14.394 0.218 4.654 1.00 94.69 83 LEU A CA 1
ATOM 646 C C . LEU A 1 83 ? -15.389 -0.346 5.689 1.00 94.69 83 LEU A C 1
ATOM 648 O O . LEU A 1 83 ? -15.275 -1.507 6.089 1.00 94.69 83 LEU A O 1
ATOM 652 N N . LEU A 1 84 ? -16.360 0.464 6.126 1.00 96.44 84 LEU A N 1
ATOM 653 C CA . LEU A 1 84 ? -17.390 0.071 7.092 1.00 96.44 84 LEU A CA 1
ATOM 654 C C . LEU A 1 84 ? -18.488 -0.820 6.503 1.00 96.44 84 LEU A C 1
ATOM 656 O O . LEU A 1 84 ? -19.203 -1.453 7.279 1.00 96.44 84 LEU A O 1
ATOM 660 N N . ASP A 1 85 ? -18.578 -0.929 5.176 1.00 96.31 85 ASP A N 1
ATOM 661 C CA . ASP A 1 85 ? -19.492 -1.868 4.515 1.00 96.31 85 ASP A CA 1
ATOM 662 C C . ASP A 1 85 ? -19.061 -3.328 4.736 1.00 96.31 85 ASP A C 1
ATOM 664 O O . ASP A 1 85 ? -19.886 -4.240 4.728 1.00 96.31 85 ASP A O 1
ATOM 668 N N . VAL A 1 86 ? -17.763 -3.553 4.974 1.00 95.38 86 VAL A N 1
ATOM 669 C CA . VAL A 1 86 ? -17.170 -4.889 5.157 1.00 95.38 86 VAL A CA 1
ATOM 670 C C . VAL A 1 86 ? -16.699 -5.117 6.595 1.00 95.38 86 VAL A C 1
ATOM 672 O O . VAL A 1 86 ? -16.735 -6.241 7.102 1.00 95.38 86 VAL A O 1
ATOM 675 N N . HIS A 1 87 ? -16.242 -4.066 7.281 1.00 95.44 87 HIS A N 1
ATOM 676 C CA . HIS A 1 87 ? -15.605 -4.176 8.589 1.00 95.44 87 HIS A CA 1
ATOM 677 C C . HIS A 1 87 ? -16.312 -3.388 9.689 1.00 95.44 87 HIS A C 1
ATOM 679 O O . HIS A 1 87 ? -16.916 -2.342 9.485 1.00 95.44 87 HIS A O 1
ATOM 685 N N . THR A 1 88 ? -16.160 -3.852 10.931 1.00 96.25 88 THR A N 1
ATOM 686 C CA . THR A 1 88 ? -16.705 -3.138 12.092 1.00 96.25 88 THR A CA 1
ATOM 687 C C . THR A 1 88 ? -15.864 -1.910 12.452 1.00 96.25 88 THR A C 1
ATOM 689 O O . THR A 1 88 ? -14.633 -1.930 12.370 1.00 96.25 88 THR A O 1
ATOM 692 N N . LYS A 1 89 ? -16.515 -0.869 12.994 1.00 95.75 89 LYS A N 1
ATOM 693 C CA . LYS A 1 89 ? -15.836 0.317 13.561 1.00 95.75 89 LYS A CA 1
ATOM 694 C C . LYS A 1 89 ? -14.757 -0.062 14.582 1.00 95.75 89 LYS A C 1
ATOM 696 O O . LYS A 1 89 ? -13.682 0.533 14.596 1.00 95.75 89 LYS A O 1
ATOM 701 N N . ARG A 1 90 ? -15.032 -1.074 15.417 1.00 95.19 90 ARG A N 1
ATOM 702 C CA . ARG A 1 90 ? -14.095 -1.577 16.434 1.00 95.19 90 ARG A CA 1
ATOM 703 C C . ARG A 1 90 ? -12.828 -2.147 15.799 1.00 95.19 90 ARG A C 1
ATOM 705 O O . ARG A 1 90 ? -11.736 -1.839 16.264 1.00 95.19 90 ARG A O 1
ATOM 712 N N . TYR A 1 91 ? -12.971 -2.951 14.744 1.00 94.31 91 TYR A N 1
ATOM 713 C CA . TYR A 1 91 ? -11.832 -3.530 14.036 1.00 94.31 91 TYR A CA 1
ATOM 714 C C . TYR A 1 91 ? -10.967 -2.444 13.392 1.00 94.31 91 TYR A C 1
ATOM 716 O O . TYR A 1 91 ? -9.777 -2.374 13.688 1.00 94.31 91 TYR A O 1
ATOM 724 N N . ILE A 1 92 ? -11.569 -1.528 12.625 1.00 94.25 92 ILE A N 1
ATOM 725 C CA . ILE A 1 92 ? -10.842 -0.415 11.989 1.00 94.25 92 ILE A CA 1
ATOM 726 C C . ILE A 1 92 ? -10.121 0.440 13.045 1.00 94.25 92 ILE A C 1
ATOM 728 O O . ILE A 1 92 ? -8.962 0.809 12.871 1.00 94.25 92 ILE A O 1
ATOM 732 N N . GLY A 1 93 ? -10.770 0.710 14.183 1.00 94.56 93 GLY A N 1
ATOM 733 C CA . GLY A 1 93 ? -10.145 1.409 15.308 1.00 94.56 93 GLY A CA 1
ATOM 734 C C . GLY A 1 93 ? -8.943 0.662 15.900 1.00 94.56 93 GLY A C 1
ATOM 735 O O . GLY A 1 93 ? -7.952 1.291 16.264 1.00 94.56 93 GLY A O 1
ATOM 736 N N . SER A 1 94 ? -8.995 -0.672 15.952 1.00 94.44 94 SER A N 1
ATOM 737 C CA . SER A 1 94 ? -7.900 -1.504 16.464 1.00 94.44 94 SER A CA 1
ATOM 738 C C . SER A 1 94 ? -6.653 -1.482 15.573 1.00 94.44 94 SER A C 1
ATOM 740 O O . SER A 1 94 ? -5.546 -1.565 16.106 1.00 94.44 94 SER A O 1
ATOM 742 N N . LEU A 1 95 ? -6.821 -1.291 14.255 1.00 92.31 95 LEU A N 1
ATOM 743 C CA . LEU A 1 95 ? -5.729 -1.212 13.274 1.00 92.31 95 LEU A CA 1
ATOM 744 C C . LEU A 1 95 ? -4.873 0.054 13.419 1.00 92.31 95 LEU A C 1
ATOM 746 O O . LEU A 1 95 ? -3.767 0.112 12.893 1.00 92.31 95 LEU A O 1
ATOM 750 N N . LYS A 1 96 ? -5.337 1.060 14.171 1.00 90.38 96 LYS A N 1
ATOM 751 C CA . LYS A 1 96 ? -4.534 2.253 14.491 1.00 90.38 96 LYS A CA 1
ATOM 752 C C . LYS A 1 96 ? -3.371 1.954 15.443 1.00 90.38 96 LYS A C 1
ATOM 754 O O . LYS A 1 96 ? -2.494 2.793 15.616 1.00 90.38 96 LYS A O 1
ATOM 759 N N . TRP A 1 97 ? -3.364 0.776 16.069 1.00 92.69 97 TRP A N 1
ATOM 760 C CA . TRP A 1 97 ? -2.312 0.340 16.979 1.00 92.69 97 TRP A CA 1
ATOM 761 C C . TRP A 1 97 ? -1.353 -0.615 16.276 1.00 92.69 97 TRP A C 1
ATOM 763 O O . TRP A 1 97 ? -1.720 -1.749 15.966 1.00 92.69 97 TRP A O 1
ATOM 773 N N . SER A 1 98 ? -0.096 -0.201 16.109 1.00 87.31 98 SER A N 1
ATOM 774 C CA . SER A 1 98 ? 0.930 -0.992 15.412 1.00 87.31 98 SER A CA 1
ATOM 775 C C . SER A 1 98 ? 1.136 -2.385 16.012 1.00 87.31 98 SER A C 1
ATOM 777 O O . SER A 1 98 ? 1.382 -3.332 15.276 1.00 87.31 98 SER A O 1
ATOM 779 N N . LEU A 1 99 ? 0.976 -2.542 17.334 1.00 87.38 99 LEU A N 1
ATOM 780 C CA . LEU A 1 99 ? 1.047 -3.849 18.001 1.00 87.38 99 LEU A CA 1
ATOM 781 C C . LEU A 1 99 ? -0.080 -4.796 17.579 1.00 87.38 99 LEU A C 1
ATOM 783 O O . LEU A 1 99 ? 0.138 -5.999 17.491 1.00 87.38 99 LEU A O 1
ATOM 787 N N . ASN A 1 100 ? -1.283 -4.273 17.339 1.00 90.00 100 ASN A N 1
ATOM 788 C CA . ASN A 1 100 ? -2.393 -5.087 16.851 1.00 90.00 100 ASN A CA 1
ATOM 789 C C . ASN A 1 100 ? -2.174 -5.460 15.386 1.00 90.00 100 ASN A C 1
ATOM 791 O O . ASN A 1 100 ? -2.384 -6.611 15.025 1.00 90.00 100 ASN A O 1
ATOM 795 N N . VAL A 1 101 ? -1.688 -4.522 14.569 1.00 87.38 101 VAL A N 1
ATOM 796 C CA . VAL A 1 101 ? -1.346 -4.785 13.163 1.00 87.38 101 VAL A CA 1
ATOM 797 C C . VAL A 1 101 ? -0.260 -5.858 13.053 1.00 87.38 101 VAL A C 1
ATOM 799 O O . VAL A 1 101 ? -0.424 -6.805 12.295 1.00 87.38 101 VAL A O 1
ATOM 802 N N . ALA A 1 102 ? 0.795 -5.776 13.866 1.00 84.25 102 ALA A N 1
ATOM 803 C CA . ALA A 1 102 ? 1.891 -6.746 13.871 1.00 84.25 102 ALA A CA 1
ATOM 804 C C . ALA A 1 102 ? 1.487 -8.164 14.316 1.00 84.25 102 ALA A C 1
ATOM 806 O O . ALA A 1 102 ? 2.228 -9.102 14.066 1.00 84.25 102 ALA A O 1
ATOM 807 N N . LYS A 1 103 ? 0.341 -8.339 14.991 1.00 84.19 103 LYS A N 1
ATOM 808 C CA . LYS A 1 103 ? -0.203 -9.672 15.323 1.00 84.19 103 LYS A CA 1
ATOM 809 C C . LYS A 1 103 ? -0.989 -10.300 14.173 1.00 84.19 103 LYS A C 1
ATOM 811 O O . LYS A 1 103 ? -1.232 -11.501 14.200 1.00 84.19 103 LYS A O 1
ATOM 816 N N . ILE A 1 104 ? -1.472 -9.475 13.247 1.00 83.06 104 ILE A N 1
ATOM 817 C CA . ILE A 1 104 ? -2.266 -9.902 12.090 1.00 83.06 104 ILE A CA 1
ATOM 818 C C . ILE A 1 104 ? -1.347 -10.175 10.889 1.00 83.06 104 ILE A C 1
ATOM 820 O O . ILE A 1 104 ? -1.659 -11.049 10.084 1.00 83.06 104 ILE A O 1
ATOM 824 N N . ALA A 1 105 ? -0.264 -9.395 10.769 1.00 64.56 105 ALA A N 1
ATOM 825 C CA . ALA A 1 105 ? 0.681 -9.387 9.651 1.00 64.56 105 ALA A CA 1
ATOM 826 C C . ALA A 1 105 ? 1.807 -10.424 9.768 1.00 64.56 105 ALA A C 1
ATOM 828 O O . ALA A 1 105 ? 2.212 -10.733 10.910 1.00 64.56 105 ALA A O 1
#

InterPro domains:
  IPR023696 Ureohydrolase domain superfamily [SSF52768] (24-101)

Organism: Culex pipiens (NCBI:txid7175)

Sequence (105 aa):
MCLKLRCCTSGTSSDSQDEQAATKPKLPIVYRREYGVRFCGLQRLHPFDAAKGGNIFRLLKAGHLIHSDDDVHRPKEITTAELLDVHTKRYIGSLKWSLNVAKIA

Secondary structure (DSSP, 8-state):
----------------------PPPPPS-B--GGGS---TTGGGTSSS-TTHHHHHHHHHHHTTS-SSGGGSB-PPPPPHHHHHTTS-HHHHHHTTSHHHHHHH-

pLDDT: mean 78.0, std 20.42, range [30.3, 96.44]